Protein AF-A0A1B6JWA9-F1 (afdb_monomer_lite)

Sequence (160 aa):
FCRLWGCFFCRLWSCLVQWRFHDSRLIHVLVVEVKVVFVEISQDYIMYICALFALLAFSQINAEVYFEENFNDKSWEDNWIYSEHPGKEFGKFTWSSGKFYNDAEKDKGIQTSQDARFYALSRKFSPFSNKGKPLVVQFTVKHEQNIDCGGGYVKIFDCS

pLDDT: mean 71.64, std 19.65, range [24.44, 92.38]

Radius of gyration: 20.09 Å; chains: 1; bounding box: 49×52×44 Å

Foldseek 3Di:
DDDDDDPDDDPDQFWKKKWKKAAAWDFWKFWQKKWKKWWDFPPPPPPPCPPPCPDDPPRPTDIDTFDIDRLLDPCCVVQKDFDPDPPFDAFDWDWFLPDDHPDGRRSTGTIGDDTRGIGIIMGGTDDDDCVVIDMDIDIDIDTPDPGPTMDGDIDTDHRD

Secondary structure (DSSP, 8-state):
--------------EEEEE---BSS---EEEEEEEEEEEE---TTSSS-TTT-TT------EEEEEEEE---STTHHHHEEEP--TT-PBPPEEEE--SS-SSTTTT-EEEE-STT-B--EEEEE-----TTS-EEEEEEEEE-S--SSB---EEEPP--

Organism: NCBI:txid320908

Structure (mmCIF, N/CA/C/O backbone):
data_AF-A0A1B6JWA9-F1
#
_entry.id   AF-A0A1B6JWA9-F1
#
loop_
_atom_site.group_PDB
_atom_site.id
_atom_site.type_symbol
_atom_site.label_atom_id
_atom_site.label_alt_id
_atom_site.label_comp_id
_atom_site.label_asym_id
_atom_site.label_entity_id
_atom_site.label_seq_id
_atom_site.pdbx_PDB_ins_code
_atom_site.Cartn_x
_atom_site.Cartn_y
_atom_site.Cartn_z
_atom_site.occupancy
_atom_site.B_iso_or_equiv
_atom_site.auth_seq_id
_atom_site.auth_comp_id
_atom_site.auth_asym_id
_atom_site.auth_atom_id
_atom_site.pdbx_PDB_model_num
ATOM 1 N N . PHE A 1 1 ? -14.167 -22.419 -11.227 1.00 26.33 1 PHE A N 1
ATOM 2 C CA . PHE A 1 1 ? -12.733 -22.668 -11.480 1.00 26.33 1 PHE A CA 1
ATOM 3 C C . PHE A 1 1 ? -11.945 -21.693 -10.606 1.00 26.33 1 PHE A C 1
ATOM 5 O O . PHE A 1 1 ? -11.995 -20.515 -10.891 1.00 26.33 1 PHE A O 1
ATOM 12 N N . CYS A 1 2 ? -11.327 -22.020 -9.474 1.00 24.44 2 CYS A N 1
ATOM 13 C CA . CYS A 1 2 ? -11.004 -23.300 -8.858 1.00 24.44 2 CYS A CA 1
ATOM 14 C C . CYS A 1 2 ? -11.068 -23.127 -7.323 1.00 24.44 2 CYS A C 1
ATOM 16 O O . CYS A 1 2 ? -10.358 -22.299 -6.757 1.00 24.44 2 CYS A O 1
ATOM 18 N N . ARG A 1 3 ? -11.940 -23.908 -6.668 1.00 31.30 3 ARG A N 1
ATOM 19 C CA . ARG A 1 3 ? -11.713 -24.395 -5.297 1.00 31.30 3 ARG A CA 1
ATOM 20 C C . ARG A 1 3 ? -10.428 -25.231 -5.320 1.00 31.30 3 ARG A C 1
ATOM 22 O O . ARG A 1 3 ? -10.180 -25.843 -6.349 1.00 31.30 3 ARG A O 1
ATOM 29 N N . LEU A 1 4 ? -9.725 -25.323 -4.188 1.00 28.20 4 LEU A N 1
ATOM 30 C CA . LEU A 1 4 ? -8.409 -25.955 -3.962 1.00 28.20 4 LEU A CA 1
ATOM 31 C C . LEU A 1 4 ? -7.276 -24.936 -4.015 1.00 28.20 4 LEU A C 1
ATOM 33 O O . LEU A 1 4 ? -6.761 -24.691 -5.085 1.00 28.20 4 LEU A O 1
ATOM 37 N N . TRP A 1 5 ? -6.905 -24.363 -2.872 1.00 29.75 5 TRP A N 1
ATOM 38 C CA . TRP A 1 5 ? -5.522 -24.281 -2.378 1.00 29.75 5 TRP A CA 1
ATOM 39 C C . TRP A 1 5 ? -5.663 -24.015 -0.879 1.00 29.75 5 TRP A C 1
ATOM 41 O O . TRP A 1 5 ? -6.106 -22.946 -0.462 1.00 29.75 5 TRP A O 1
ATOM 51 N N . GLY A 1 6 ? -5.444 -25.071 -0.097 1.00 25.19 6 GLY A N 1
ATOM 52 C CA . GLY A 1 6 ? -5.655 -25.091 1.340 1.00 25.19 6 GLY A CA 1
ATOM 53 C C . GLY A 1 6 ? -4.817 -24.038 2.053 1.00 25.19 6 GLY A C 1
ATOM 54 O O . GLY A 1 6 ? -3.625 -23.888 1.791 1.00 25.19 6 GLY A O 1
ATOM 55 N N . CYS A 1 7 ? -5.469 -23.342 2.981 1.00 33.31 7 CYS A N 1
ATOM 56 C CA . CYS A 1 7 ? -4.824 -22.650 4.082 1.00 33.31 7 CYS A CA 1
ATOM 57 C C . CYS A 1 7 ? -4.011 -23.669 4.887 1.00 33.31 7 CYS A C 1
ATOM 59 O O . CYS A 1 7 ? -4.565 -24.360 5.735 1.00 33.31 7 CYS A O 1
ATOM 61 N N . PHE A 1 8 ? -2.716 -23.784 4.621 1.00 25.81 8 PHE A N 1
ATOM 62 C CA . PHE A 1 8 ? -1.789 -24.455 5.522 1.00 25.81 8 PHE A CA 1
ATOM 63 C C . PHE A 1 8 ? -0.509 -23.622 5.608 1.00 25.81 8 PHE A C 1
ATOM 65 O O . PHE A 1 8 ? 0.204 -23.460 4.624 1.00 25.81 8 PHE A O 1
ATOM 72 N N . PHE A 1 9 ? -0.267 -23.112 6.819 1.00 26.45 9 PHE A N 1
ATOM 73 C CA . PHE A 1 9 ? 0.944 -22.450 7.313 1.00 26.45 9 PHE A CA 1
ATOM 74 C C . PHE A 1 9 ? 1.255 -21.018 6.839 1.00 26.45 9 PHE A C 1
ATOM 76 O O . PHE A 1 9 ? 1.965 -20.797 5.865 1.00 26.45 9 PHE A O 1
ATOM 83 N N . CYS A 1 10 ? 0.868 -20.045 7.671 1.00 26.45 10 CYS A N 1
ATOM 84 C CA . CYS A 1 10 ? 1.869 -19.250 8.391 1.00 26.45 10 CYS A CA 1
ATOM 85 C C . CYS A 1 10 ? 1.290 -18.789 9.742 1.00 26.45 10 CYS A C 1
ATOM 87 O O . CYS A 1 10 ? 0.553 -17.815 9.822 1.00 26.45 10 CYS A O 1
ATOM 89 N N . ARG A 1 11 ? 1.588 -19.548 10.803 1.00 29.06 11 ARG A N 1
ATOM 90 C CA . ARG A 1 11 ? 1.308 -19.188 12.199 1.00 29.06 11 ARG A CA 1
ATOM 91 C C . ARG A 1 11 ? 2.335 -18.131 12.612 1.00 29.06 11 ARG A C 1
ATOM 93 O O . ARG A 1 11 ? 3.410 -18.481 13.082 1.00 29.06 11 ARG A O 1
ATOM 100 N N . LEU A 1 12 ? 2.033 -16.857 12.387 1.00 27.84 12 LEU A N 1
ATOM 101 C CA . LEU A 1 12 ? 2.777 -15.722 12.945 1.00 27.84 12 LEU A CA 1
ATOM 102 C C . LEU A 1 12 ? 1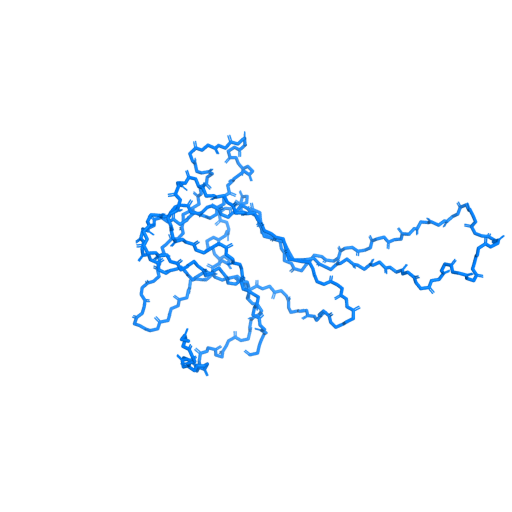.814 -14.539 13.068 1.00 27.84 12 LEU A C 1
ATOM 104 O O . LEU A 1 12 ? 1.662 -13.716 12.170 1.00 27.84 12 LEU A O 1
ATOM 108 N N . TRP A 1 13 ? 1.149 -14.514 14.220 1.00 31.56 13 TRP A N 1
ATOM 109 C CA . TRP A 1 13 ? 0.077 -13.613 14.640 1.00 31.56 13 TRP A CA 1
ATOM 110 C C . TRP A 1 13 ? 0.327 -12.155 14.267 1.00 31.56 13 TRP A C 1
ATOM 112 O O . TRP A 1 13 ? 1.066 -11.451 14.964 1.00 31.56 13 TRP A O 1
ATOM 122 N N . SER A 1 14 ? -0.254 -11.698 13.156 1.00 33.09 14 SER A N 1
ATOM 123 C CA . SER A 1 14 ? -0.063 -10.343 12.637 1.00 33.09 14 SER A CA 1
ATOM 124 C C . SER A 1 14 ? -1.206 -9.929 11.713 1.00 33.09 14 SER A C 1
ATOM 126 O O . SER A 1 14 ? -1.401 -10.557 10.682 1.00 33.09 14 SER A O 1
ATOM 128 N N . CYS A 1 15 ? -1.921 -8.850 12.038 1.00 46.97 15 CYS A N 1
ATOM 129 C CA . CYS A 1 15 ? -2.899 -8.245 11.132 1.00 46.97 15 CYS A CA 1
ATOM 130 C C . CYS A 1 15 ? -2.128 -7.589 9.992 1.00 46.97 15 CYS A C 1
ATOM 132 O O . CYS A 1 15 ? -1.323 -6.695 10.244 1.00 46.97 15 CYS A O 1
ATOM 134 N N . LEU A 1 16 ? -2.309 -8.081 8.768 1.00 57.16 16 LEU A N 1
ATOM 135 C CA . LEU A 1 16 ? -1.489 -7.722 7.612 1.00 57.16 16 LEU A CA 1
ATOM 136 C C . LEU A 1 16 ? -2.354 -7.063 6.539 1.00 57.16 16 LEU A C 1
ATOM 138 O O . LEU A 1 16 ? -3.388 -7.604 6.147 1.00 57.16 16 LEU A O 1
ATOM 142 N N . VAL A 1 17 ? -1.914 -5.920 6.016 1.00 56.00 17 VAL A N 1
ATOM 143 C CA . VAL A 1 17 ? -2.354 -5.473 4.689 1.00 56.00 17 VAL A CA 1
ATOM 144 C C . VAL A 1 17 ? -1.418 -6.136 3.701 1.00 56.00 17 VAL A C 1
ATOM 146 O O . VAL A 1 17 ? -0.229 -5.843 3.739 1.00 56.00 17 VAL A O 1
ATOM 149 N N . GLN A 1 18 ? -1.915 -7.024 2.842 1.00 63.50 18 GLN A N 1
ATOM 150 C CA . GLN A 1 18 ? -1.122 -7.593 1.753 1.00 63.50 18 GLN A CA 1
ATOM 151 C C . GLN A 1 18 ? -1.572 -7.025 0.416 1.00 63.50 18 GLN A C 1
ATOM 153 O O . GLN A 1 18 ? -2.741 -7.125 0.032 1.00 63.50 18 GLN A O 1
ATOM 158 N N . TRP A 1 19 ? -0.603 -6.551 -0.348 1.00 54.00 19 TRP A N 1
ATOM 159 C CA . TRP A 1 19 ? -0.748 -6.326 -1.771 1.00 54.00 19 TRP A CA 1
ATOM 160 C C . TRP A 1 19 ? -0.567 -7.636 -2.504 1.00 54.00 19 TRP A C 1
ATOM 162 O O . TRP A 1 19 ? 0.468 -8.298 -2.377 1.00 54.00 19 TRP A O 1
ATOM 172 N N . ARG A 1 20 ? -1.576 -8.018 -3.285 1.00 52.16 20 ARG A N 1
ATOM 173 C CA . ARG A 1 20 ? -1.432 -9.109 -4.239 1.00 52.16 20 ARG A CA 1
ATOM 174 C C . ARG A 1 20 ? -1.770 -8.607 -5.626 1.00 52.16 20 ARG A C 1
ATOM 176 O O . ARG A 1 20 ? -2.942 -8.468 -5.954 1.00 52.16 20 ARG A O 1
ATOM 183 N N . PHE A 1 21 ? -0.737 -8.441 -6.441 1.00 53.78 21 PHE A N 1
ATOM 184 C CA . PHE A 1 21 ? -0.894 -8.230 -7.873 1.00 53.78 21 PHE A CA 1
ATOM 185 C C . PHE A 1 21 ? -0.749 -9.582 -8.575 1.00 53.78 21 PHE A C 1
ATOM 187 O O . PHE A 1 21 ? 0.195 -10.339 -8.321 1.00 53.78 21 PHE A O 1
ATOM 194 N N . HIS A 1 22 ? -1.743 -9.918 -9.392 1.00 46.88 22 HIS A N 1
ATOM 195 C CA . HIS A 1 22 ? -1.730 -11.072 -10.284 1.00 46.88 22 HIS A CA 1
ATOM 196 C C . HIS A 1 22 ? -1.674 -10.513 -11.694 1.00 46.88 22 HIS A C 1
ATOM 198 O O . HIS A 1 22 ? -2.588 -9.775 -12.061 1.00 46.88 22 HIS A O 1
ATOM 204 N N . ASP A 1 23 ? -0.620 -10.819 -12.442 1.00 46.50 23 ASP A N 1
ATOM 205 C CA . ASP A 1 23 ? -0.450 -10.227 -13.760 1.00 46.50 23 ASP A CA 1
ATOM 206 C C . ASP A 1 23 ? 0.308 -11.124 -14.723 1.00 46.50 23 ASP A C 1
ATOM 208 O O . ASP A 1 23 ? 1.206 -11.868 -14.324 1.00 46.50 23 ASP A O 1
ATOM 212 N N . SER A 1 24 ? -0.116 -11.061 -15.985 1.00 44.56 24 SER A N 1
ATOM 213 C CA . SER A 1 24 ? 0.376 -11.895 -17.076 1.00 44.56 24 SER A CA 1
ATOM 214 C C . SER A 1 24 ? 1.062 -11.126 -18.215 1.00 44.56 24 SER A C 1
ATOM 216 O O . SER A 1 24 ? 1.440 -11.797 -19.170 1.00 44.56 24 SER A O 1
ATOM 218 N N . ARG A 1 25 ? 1.231 -9.789 -18.163 1.00 47.16 25 ARG A N 1
ATOM 219 C CA . ARG A 1 25 ? 2.063 -8.953 -19.062 1.00 47.16 25 ARG A CA 1
ATOM 220 C C . ARG A 1 25 ? 2.028 -7.451 -18.678 1.00 47.16 25 ARG A C 1
ATOM 222 O O . ARG A 1 25 ? 0.953 -6.865 -18.651 1.00 47.16 25 ARG A O 1
ATOM 229 N N . LEU A 1 26 ? 3.226 -6.853 -18.549 1.00 47.22 26 LEU A N 1
ATOM 230 C CA . LEU A 1 26 ? 3.542 -5.415 -18.409 1.00 47.22 26 LEU A CA 1
ATOM 231 C C . LEU A 1 26 ? 2.851 -4.685 -17.247 1.00 47.22 26 LEU A C 1
ATOM 233 O O . LEU A 1 26 ? 1.735 -4.192 -17.403 1.00 47.22 26 LEU A O 1
ATOM 237 N N . ILE A 1 27 ? 3.544 -4.523 -16.108 1.00 55.97 27 ILE A N 1
ATOM 238 C CA . ILE A 1 27 ? 3.035 -3.642 -15.046 1.00 55.97 27 ILE A CA 1
ATOM 239 C C . ILE A 1 27 ? 4.080 -2.766 -14.388 1.00 55.97 27 ILE A C 1
ATOM 241 O O . ILE A 1 27 ? 4.984 -3.224 -13.689 1.00 55.97 27 ILE A O 1
ATOM 245 N N . HIS A 1 28 ? 3.759 -1.481 -14.403 1.00 58.78 28 HIS A N 1
ATOM 246 C CA . HIS A 1 28 ? 4.133 -0.562 -13.348 1.00 58.78 28 HIS A CA 1
ATOM 247 C C . HIS A 1 28 ? 2.868 -0.012 -12.678 1.00 58.78 28 HIS A C 1
ATOM 249 O O . HIS A 1 28 ? 2.336 1.023 -13.087 1.00 58.78 28 HIS A O 1
ATOM 255 N N . VAL A 1 29 ? 2.362 -0.728 -11.671 1.00 62.03 29 VAL A N 1
ATOM 256 C CA . VAL A 1 29 ? 1.341 -0.201 -10.765 1.00 62.03 29 VAL A CA 1
ATOM 257 C C . VAL A 1 29 ? 2.066 0.522 -9.655 1.00 62.03 29 VAL A C 1
ATOM 259 O O . VAL A 1 29 ? 2.869 -0.090 -8.954 1.00 62.03 29 VAL A O 1
ATOM 262 N N . LEU A 1 30 ? 1.753 1.803 -9.502 1.00 70.75 30 LEU A N 1
ATOM 263 C CA . LEU A 1 30 ? 2.207 2.620 -8.396 1.00 70.75 30 LEU A CA 1
ATOM 264 C C . LEU A 1 30 ? 1.095 2.726 -7.345 1.00 70.75 30 LEU A C 1
ATOM 266 O O . LEU A 1 30 ? -0.014 3.166 -7.657 1.00 70.75 30 LEU A O 1
ATOM 270 N N . VAL A 1 31 ? 1.398 2.324 -6.112 1.00 72.62 31 VAL A N 1
ATOM 271 C CA . VAL A 1 31 ? 0.542 2.555 -4.942 1.00 72.62 31 VAL A CA 1
ATOM 272 C C . VAL A 1 31 ? 1.144 3.682 -4.122 1.00 72.62 31 VAL A C 1
ATOM 274 O O . VAL A 1 31 ? 2.254 3.537 -3.619 1.00 72.62 31 VAL A O 1
ATOM 277 N N . VAL A 1 32 ? 0.401 4.779 -4.003 1.00 61.19 32 VAL A N 1
ATOM 278 C CA . VAL A 1 32 ? 0.878 6.041 -3.406 1.00 61.19 32 VAL A CA 1
ATOM 279 C C . VAL A 1 32 ? 0.421 6.202 -1.958 1.00 61.19 32 VAL A C 1
ATOM 281 O O . VAL A 1 32 ? 1.120 6.785 -1.146 1.00 61.19 32 VAL A O 1
ATOM 284 N N . GLU A 1 33 ? -0.741 5.658 -1.608 1.00 68.75 33 GLU A N 1
ATOM 285 C CA . GLU A 1 33 ? -1.302 5.810 -0.265 1.00 68.75 33 GLU A CA 1
ATOM 286 C C . GLU A 1 33 ? -2.163 4.605 0.094 1.00 68.75 33 GLU A C 1
ATOM 288 O O . GLU A 1 33 ? -2.835 4.028 -0.771 1.00 68.75 33 GLU A O 1
ATOM 293 N N . VAL A 1 34 ? -2.161 4.253 1.380 1.00 73.94 34 VAL A N 1
ATOM 294 C CA . VAL A 1 34 ? -3.030 3.240 1.979 1.00 73.94 34 VAL A CA 1
ATOM 295 C C . VAL A 1 34 ? -3.520 3.738 3.328 1.00 73.94 34 VAL A C 1
ATOM 297 O O . VAL A 1 34 ? -2.719 4.017 4.216 1.00 73.94 34 VAL A O 1
ATOM 300 N N . LYS A 1 35 ? -4.836 3.780 3.517 1.00 77.62 35 LYS A N 1
ATOM 301 C CA . LYS A 1 35 ? -5.460 4.247 4.749 1.00 77.62 35 LYS A CA 1
ATOM 302 C C . LYS A 1 35 ? -6.610 3.343 5.174 1.00 77.62 35 LYS A C 1
ATOM 304 O O . LYS A 1 35 ? -7.496 3.025 4.382 1.00 77.62 35 LYS A O 1
ATOM 309 N N . VAL A 1 36 ? -6.613 2.937 6.440 1.00 75.88 36 VAL A N 1
ATOM 310 C CA . VAL A 1 36 ? -7.695 2.165 7.066 1.00 75.88 36 VAL A CA 1
ATOM 311 C C . VAL A 1 36 ? -8.247 2.970 8.238 1.00 75.88 36 VAL A C 1
ATOM 313 O O . VAL A 1 36 ? -7.516 3.267 9.184 1.00 75.88 36 VAL A O 1
ATOM 316 N N . VAL A 1 37 ? -9.526 3.340 8.162 1.00 73.31 37 VAL A N 1
ATOM 317 C CA . VAL A 1 37 ? -10.175 4.291 9.082 1.00 73.31 37 VAL A CA 1
ATOM 318 C C . VAL A 1 37 ? -11.526 3.744 9.546 1.00 73.31 37 VAL A C 1
ATOM 320 O O . VAL A 1 37 ? -12.275 3.186 8.743 1.00 73.31 37 VAL A O 1
ATOM 323 N N . PHE A 1 38 ? -11.871 3.944 10.820 1.00 64.31 38 PHE A N 1
ATOM 324 C CA . PHE A 1 38 ? -13.265 3.906 11.271 1.00 64.31 38 PHE A CA 1
ATOM 325 C C . PHE A 1 38 ? -13.817 5.315 11.376 1.00 64.31 38 PHE A C 1
ATOM 327 O O . PHE A 1 38 ? -13.177 6.193 11.947 1.00 64.31 38 PHE A O 1
ATOM 334 N N . VAL A 1 39 ? -15.031 5.506 10.872 1.00 58.88 39 VAL A N 1
ATOM 335 C CA . VAL A 1 39 ? -15.777 6.751 11.059 1.00 58.88 39 VAL A CA 1
ATOM 336 C C . VAL A 1 39 ? -16.889 6.477 12.060 1.00 58.88 39 VAL A C 1
ATOM 338 O O . VAL A 1 39 ? -17.882 5.836 11.725 1.00 58.88 39 VAL A O 1
ATOM 341 N N . GLU A 1 40 ? -16.741 6.933 13.299 1.00 54.53 40 GLU A N 1
ATOM 342 C CA . GLU A 1 40 ? -17.839 6.869 14.261 1.00 54.53 40 GLU A CA 1
ATOM 343 C C . GLU A 1 40 ? -18.720 8.109 14.106 1.00 54.53 40 GLU A C 1
ATOM 345 O O . GLU A 1 40 ? -18.347 9.222 14.478 1.00 54.53 40 GLU A O 1
ATOM 350 N N . ILE A 1 41 ? -19.910 7.908 13.537 1.00 52.94 41 ILE A N 1
ATOM 351 C CA . ILE A 1 41 ? -20.988 8.897 13.547 1.00 52.94 41 ILE A CA 1
ATOM 352 C C . ILE A 1 41 ? -21.889 8.536 14.729 1.00 52.94 41 ILE A C 1
ATOM 354 O O . ILE A 1 41 ? -22.683 7.60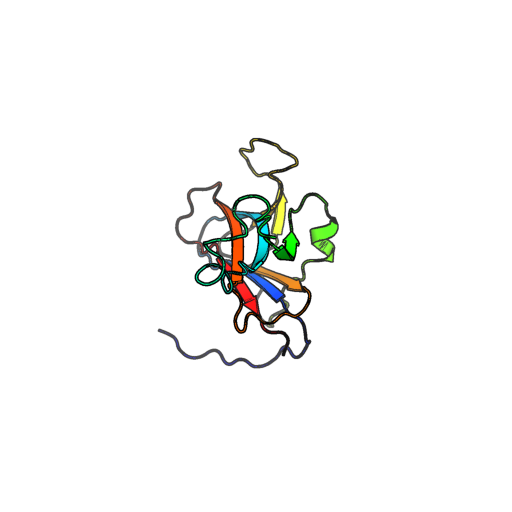2 14.645 1.00 52.94 41 ILE A O 1
ATOM 358 N N . SER A 1 42 ? -21.759 9.246 15.849 1.00 54.12 42 SER A N 1
ATOM 359 C CA . SER A 1 42 ? -22.674 9.095 16.983 1.00 54.12 42 SER A CA 1
ATOM 360 C C . SER A 1 42 ? -24.030 9.723 16.632 1.00 54.12 42 SER A C 1
ATOM 362 O O . SER A 1 42 ? -24.221 10.933 16.725 1.00 54.12 42 SER A O 1
ATOM 364 N N . GLN A 1 43 ? -24.983 8.908 16.166 1.00 51.00 43 GLN A N 1
ATOM 365 C CA . GLN A 1 43 ? -26.289 9.381 15.677 1.00 51.00 43 GLN A CA 1
ATOM 366 C C . GLN A 1 43 ? -27.478 9.101 16.614 1.00 51.00 43 GLN A C 1
ATOM 368 O O . GLN A 1 43 ? -28.621 9.368 16.248 1.00 51.00 43 GLN A O 1
ATOM 373 N N . ASP A 1 44 ? -27.243 8.664 17.853 1.00 51.84 44 ASP A N 1
ATOM 374 C CA . ASP A 1 44 ? -28.314 8.074 18.676 1.00 51.84 44 ASP A CA 1
ATOM 375 C C . ASP A 1 44 ? -29.084 9.040 19.603 1.00 51.84 44 ASP A C 1
ATOM 377 O O . ASP A 1 44 ? -29.867 8.592 20.436 1.00 51.84 44 ASP A O 1
ATOM 381 N N . TYR A 1 45 ? -28.945 10.366 19.466 1.00 52.62 45 TYR A N 1
ATOM 382 C CA . TYR A 1 45 ? -29.574 11.323 20.405 1.00 52.62 45 TYR A CA 1
ATOM 383 C C . TYR A 1 45 ? -30.347 12.503 19.781 1.00 52.62 45 TYR A C 1
ATOM 385 O O . TYR A 1 45 ? -30.643 13.475 20.474 1.00 52.62 45 TYR A O 1
ATOM 393 N N . ILE A 1 46 ? -30.729 12.452 18.497 1.00 51.53 46 ILE A N 1
ATOM 394 C CA . ILE A 1 46 ? -31.253 13.649 17.796 1.00 51.53 46 ILE A CA 1
ATOM 395 C C . ILE A 1 46 ? -32.787 13.747 17.697 1.00 51.53 46 ILE A C 1
ATOM 397 O O . ILE A 1 46 ? -33.275 14.834 17.415 1.00 51.53 46 ILE A O 1
ATOM 401 N N . MET A 1 47 ? -33.585 12.715 18.003 1.00 50.78 47 MET A N 1
ATOM 402 C CA . MET A 1 47 ? -35.056 12.853 17.889 1.00 50.78 47 MET A CA 1
ATOM 403 C C . MET A 1 47 ? -35.766 13.311 19.178 1.00 50.78 47 MET A C 1
ATOM 405 O O . MET A 1 47 ? -36.844 13.892 19.107 1.00 50.78 47 MET A O 1
ATOM 409 N N . TYR A 1 48 ? -35.162 13.123 20.358 1.00 50.47 48 TYR A N 1
ATOM 410 C CA . TYR A 1 48 ? -35.778 13.500 21.646 1.00 50.47 48 TYR A CA 1
ATOM 411 C C . TYR A 1 48 ? -35.281 14.842 22.223 1.00 50.47 48 TYR A C 1
ATOM 413 O O . TYR A 1 48 ? -35.792 15.297 23.242 1.00 50.47 48 TYR A O 1
ATOM 421 N N . ILE A 1 49 ? -34.323 15.506 21.562 1.00 50.38 49 ILE A N 1
ATOM 422 C CA . ILE A 1 49 ? -33.662 16.749 22.023 1.00 50.38 49 ILE A CA 1
ATOM 423 C C . ILE A 1 49 ? -33.976 17.949 21.091 1.00 50.38 49 ILE A C 1
ATOM 425 O O . ILE A 1 49 ? -33.439 19.046 21.247 1.00 50.38 49 ILE A O 1
ATOM 429 N N . CYS A 1 50 ? -34.912 17.793 20.144 1.00 51.75 50 CYS A N 1
ATOM 430 C CA . CYS A 1 50 ? -35.227 18.795 19.113 1.00 51.75 50 CYS A CA 1
ATOM 431 C C . CYS A 1 50 ? -35.712 20.166 19.631 1.00 51.75 50 CYS A C 1
ATOM 433 O O . CYS A 1 50 ? -35.756 21.110 18.850 1.00 51.75 50 CYS A O 1
ATOM 435 N N . ALA A 1 51 ? -36.068 20.312 20.911 1.00 54.62 51 ALA A N 1
ATOM 436 C CA . ALA A 1 51 ? -36.677 21.541 21.428 1.00 54.62 51 ALA A CA 1
ATOM 437 C C . ALA A 1 51 ? -35.756 22.438 22.284 1.00 54.62 51 ALA A C 1
ATOM 439 O O . ALA A 1 51 ? -36.132 23.577 22.542 1.00 54.62 51 ALA A O 1
ATOM 440 N N . LEU A 1 52 ? -34.574 21.981 22.733 1.00 53.78 52 LEU A N 1
ATOM 441 C CA . LEU A 1 52 ? -33.796 22.718 23.756 1.00 53.78 52 LEU A CA 1
ATOM 442 C C . LEU A 1 52 ? -32.301 22.953 23.455 1.00 53.78 52 LEU A C 1
ATOM 444 O O . LEU A 1 52 ? -31.680 23.748 24.151 1.00 53.78 52 LEU A O 1
ATOM 448 N N . PHE A 1 53 ? -31.714 22.348 22.415 1.00 53.69 53 PHE A N 1
ATOM 449 C CA . PHE A 1 53 ? -30.254 22.383 22.170 1.00 53.69 53 PHE A CA 1
ATOM 450 C C . PHE A 1 53 ? -29.833 23.010 20.827 1.00 53.69 53 PHE A C 1
ATOM 452 O O . PHE A 1 53 ? -28.758 22.725 20.303 1.00 53.69 53 PHE A O 1
ATOM 459 N N . ALA A 1 54 ? -30.656 23.900 20.269 1.00 53.38 54 ALA A N 1
ATOM 460 C CA . ALA A 1 54 ? -30.458 24.502 18.945 1.00 53.38 54 ALA A CA 1
ATOM 461 C C . ALA A 1 54 ? -29.217 25.422 18.791 1.00 53.38 54 ALA A C 1
ATOM 463 O O . ALA A 1 54 ? -29.048 26.021 17.735 1.00 53.38 54 ALA A O 1
ATOM 464 N N . LEU A 1 55 ? -28.335 25.546 19.795 1.00 51.66 55 LEU A N 1
ATOM 465 C CA . LEU A 1 55 ? -27.156 26.429 19.737 1.00 51.66 55 LEU A CA 1
ATOM 466 C C . LEU A 1 55 ? -25.811 25.796 20.144 1.00 51.66 55 LEU A C 1
ATOM 468 O O . LEU A 1 55 ? -24.800 26.486 20.076 1.00 51.66 55 LEU A O 1
ATOM 472 N N . LEU A 1 56 ? -25.741 24.513 20.528 1.00 53.19 56 LEU A N 1
ATOM 473 C CA . LEU A 1 56 ? -24.478 23.895 20.992 1.00 53.19 56 LEU A CA 1
ATOM 474 C C . LEU A 1 56 ? -24.270 22.442 20.522 1.00 53.19 56 LEU A C 1
ATOM 476 O O . LEU A 1 56 ? -23.660 21.637 21.222 1.00 53.19 56 LEU A O 1
ATOM 480 N N . ALA A 1 57 ? -24.754 22.077 19.335 1.00 52.56 57 ALA A N 1
ATOM 481 C CA . ALA A 1 57 ? -24.505 20.752 18.767 1.00 52.56 57 ALA A CA 1
ATOM 482 C C . ALA A 1 57 ? -23.168 20.717 18.003 1.00 52.56 57 ALA A C 1
ATO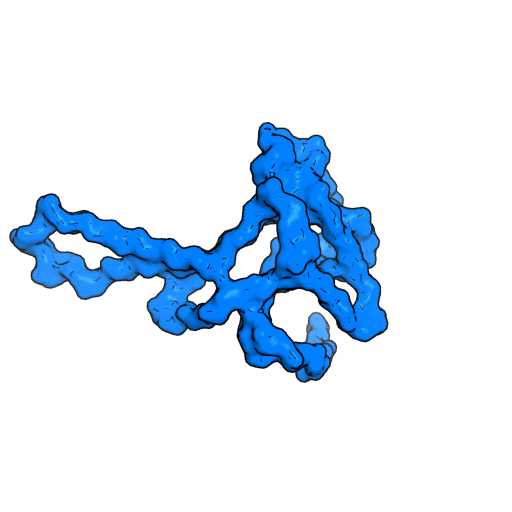M 484 O O . ALA A 1 57 ? -23.137 20.722 16.775 1.00 52.56 57 ALA A O 1
ATOM 485 N N . PHE A 1 58 ? -22.045 20.666 18.726 1.00 56.75 58 PHE A N 1
ATOM 486 C CA . PHE A 1 58 ? -20.804 20.154 18.142 1.00 56.75 58 PHE A CA 1
ATOM 487 C C . PHE A 1 58 ? -20.923 18.631 18.064 1.00 56.75 58 PHE A C 1
ATOM 489 O O . PHE A 1 58 ? -20.704 17.932 19.050 1.00 56.75 58 PHE A O 1
ATOM 496 N N . SER A 1 59 ? -21.292 18.096 16.900 1.00 57.62 59 SER A N 1
ATOM 497 C CA . SER A 1 59 ? -21.106 16.671 16.632 1.00 57.62 59 SER A CA 1
ATOM 498 C C . SER A 1 59 ? -19.604 16.382 16.614 1.00 57.62 59 SER A C 1
ATOM 500 O O . SER A 1 59 ? -18.894 16.865 15.729 1.00 57.62 59 SER A O 1
ATOM 502 N N . GLN A 1 60 ? -19.101 15.622 17.586 1.00 56.06 60 GLN A N 1
ATOM 503 C CA . GLN A 1 60 ? -17.733 15.116 17.534 1.00 56.06 60 GLN A CA 1
ATOM 504 C C . GLN A 1 60 ? -17.682 13.978 16.515 1.00 56.06 60 GLN A C 1
ATOM 506 O O . GLN A 1 60 ? -18.111 12.864 16.796 1.00 56.06 60 GLN A O 1
ATOM 511 N N . ILE A 1 61 ? -17.185 14.275 15.315 1.00 59.75 61 ILE A N 1
ATOM 512 C CA . ILE A 1 61 ? -16.815 13.249 14.341 1.00 59.75 61 ILE A CA 1
ATOM 513 C C . ILE A 1 61 ? -15.462 12.707 14.801 1.00 59.75 61 ILE A C 1
ATOM 515 O O . ILE A 1 61 ? -14.455 13.408 14.703 1.00 59.75 61 ILE A O 1
ATOM 519 N N . ASN A 1 62 ? -15.441 11.492 15.352 1.00 66.44 62 ASN A N 1
ATOM 520 C CA . ASN A 1 62 ? -14.193 10.810 15.679 1.00 66.44 62 ASN A CA 1
ATOM 521 C C . ASN A 1 62 ? -13.848 9.844 14.540 1.00 66.44 62 ASN A C 1
ATOM 523 O O . ASN A 1 62 ? -14.645 8.972 14.184 1.00 66.44 62 ASN A O 1
ATOM 527 N N . ALA A 1 63 ? -12.678 10.047 13.937 1.00 73.38 63 ALA A N 1
ATOM 528 C CA . ALA A 1 63 ? -12.129 9.160 12.927 1.00 73.38 63 ALA A CA 1
ATOM 529 C C . ALA A 1 63 ? -10.867 8.510 13.492 1.00 73.38 63 ALA A C 1
ATOM 531 O O . ALA A 1 63 ? -9.828 9.160 13.615 1.00 73.38 63 ALA A O 1
ATOM 532 N N . GLU A 1 64 ? -10.965 7.234 13.848 1.00 82.69 64 GLU A N 1
ATOM 533 C CA . GLU A 1 64 ? -9.823 6.473 14.339 1.00 82.69 64 GLU A CA 1
ATOM 534 C C . GLU A 1 64 ? -9.092 5.839 13.151 1.00 82.69 64 GLU A C 1
ATOM 536 O O . GLU A 1 64 ? -9.678 5.089 12.364 1.00 82.69 64 GLU A O 1
ATOM 541 N N . VAL A 1 65 ? -7.809 6.172 13.002 1.00 87.38 65 VAL A N 1
ATOM 542 C CA . VAL A 1 65 ? -6.946 5.662 11.931 1.00 87.38 65 VAL A CA 1
ATOM 543 C C . VAL A 1 65 ? -6.154 4.471 12.461 1.00 87.38 65 VAL A C 1
ATOM 545 O O . VAL A 1 65 ? -5.360 4.606 13.387 1.00 87.38 65 VAL A O 1
ATOM 548 N N . TYR A 1 66 ? -6.358 3.304 11.853 1.00 87.44 66 TYR A N 1
ATOM 549 C CA . TYR A 1 66 ? -5.718 2.047 12.264 1.00 87.44 66 TYR A CA 1
ATOM 550 C C . TYR A 1 66 ? -4.437 1.762 11.501 1.00 87.44 66 TYR A C 1
ATOM 552 O O . TYR A 1 66 ? -3.521 1.114 12.009 1.00 87.44 66 TYR A O 1
ATOM 560 N N . PHE A 1 67 ? -4.394 2.218 10.255 1.00 90.81 67 PHE A N 1
ATOM 561 C CA . PHE A 1 67 ? -3.253 2.051 9.384 1.00 90.81 67 PHE A CA 1
ATOM 562 C C . PHE A 1 67 ? -3.190 3.221 8.415 1.00 90.81 67 PHE A C 1
ATOM 564 O O . PHE A 1 67 ? -4.197 3.568 7.797 1.00 90.81 67 PHE A O 1
ATOM 571 N N . GLU A 1 68 ? -2.007 3.806 8.287 1.00 91.12 68 GLU A N 1
ATOM 572 C CA . GLU A 1 68 ? -1.711 4.844 7.313 1.00 91.12 68 GLU A CA 1
ATOM 573 C C . GLU A 1 68 ? -0.297 4.617 6.778 1.00 91.12 68 GLU A C 1
ATOM 575 O O . GLU A 1 68 ? 0.656 4.445 7.543 1.00 91.12 68 GLU A O 1
ATOM 580 N N . GLU A 1 69 ? -0.179 4.580 5.458 1.00 91.25 69 GLU A N 1
ATOM 581 C CA . GLU A 1 69 ? 1.081 4.535 4.735 1.00 91.25 69 GLU A CA 1
ATOM 582 C C . GLU A 1 69 ? 1.007 5.518 3.572 1.00 91.25 69 GLU A C 1
ATOM 584 O O . GLU A 1 69 ? 0.162 5.364 2.691 1.00 91.25 69 GLU A O 1
ATOM 589 N N . ASN A 1 70 ? 1.929 6.479 3.571 1.00 89.75 70 ASN A N 1
ATOM 590 C CA . ASN A 1 70 ? 2.032 7.535 2.563 1.00 89.75 70 ASN A CA 1
ATOM 591 C C . ASN A 1 70 ? 3.345 7.444 1.765 1.00 89.75 70 ASN A C 1
ATOM 593 O O . ASN A 1 70 ? 3.586 8.279 0.909 1.00 89.75 70 ASN A O 1
ATOM 597 N N . PHE A 1 71 ? 4.233 6.487 2.078 1.00 90.25 71 PHE A N 1
ATOM 598 C CA . PHE A 1 71 ? 5.510 6.268 1.382 1.00 90.25 71 PHE A CA 1
ATOM 599 C C . PHE A 1 71 ? 6.402 7.519 1.234 1.00 90.25 71 PHE A C 1
ATOM 601 O O . PHE A 1 71 ? 7.234 7.579 0.328 1.00 90.25 71 PHE A O 1
ATOM 608 N N . ASN A 1 72 ? 6.272 8.493 2.144 1.00 86.56 72 ASN A N 1
ATOM 609 C CA . ASN A 1 72 ? 7.071 9.725 2.145 1.00 86.56 72 ASN A CA 1
ATOM 610 C C . ASN A 1 72 ? 8.562 9.456 2.419 1.00 86.56 72 ASN A C 1
ATOM 612 O O . ASN A 1 72 ? 9.426 10.186 1.941 1.00 86.56 72 ASN A O 1
ATOM 616 N N . ASP A 1 73 ? 8.860 8.386 3.160 1.00 87.62 73 ASP A N 1
ATOM 617 C CA . ASP A 1 73 ? 10.210 8.002 3.564 1.00 87.62 73 ASP A CA 1
ATOM 618 C C . ASP A 1 73 ? 10.562 6.591 3.077 1.00 87.62 73 ASP A C 1
ATOM 620 O O . ASP A 1 73 ? 9.700 5.730 2.895 1.00 87.62 73 ASP A O 1
ATOM 624 N N . LYS A 1 74 ? 11.866 6.300 2.976 1.00 87.75 74 LYS A N 1
ATOM 625 C CA . LYS A 1 74 ? 12.386 4.953 2.657 1.00 87.75 74 LYS A CA 1
ATOM 626 C C . LYS A 1 74 ? 12.108 3.892 3.725 1.00 87.75 74 LYS A C 1
ATOM 628 O O . LYS A 1 74 ? 12.387 2.720 3.498 1.00 87.75 74 LYS A O 1
ATOM 633 N N . SER A 1 75 ? 11.539 4.275 4.867 1.00 88.19 75 SER A N 1
ATOM 634 C CA . SER A 1 75 ? 11.187 3.359 5.958 1.00 88.19 75 SER A CA 1
ATOM 635 C C . SER A 1 75 ? 10.201 2.266 5.532 1.00 88.19 75 SER A C 1
ATOM 637 O O . SER A 1 75 ? 10.042 1.270 6.238 1.00 88.19 75 SER A O 1
ATOM 639 N N . TRP A 1 76 ? 9.538 2.411 4.382 1.00 89.50 76 TRP A N 1
ATOM 640 C CA . TRP A 1 76 ? 8.690 1.363 3.828 1.00 89.50 76 TRP A CA 1
ATOM 641 C C . TRP A 1 76 ? 9.462 0.051 3.579 1.00 89.50 76 TRP A C 1
AT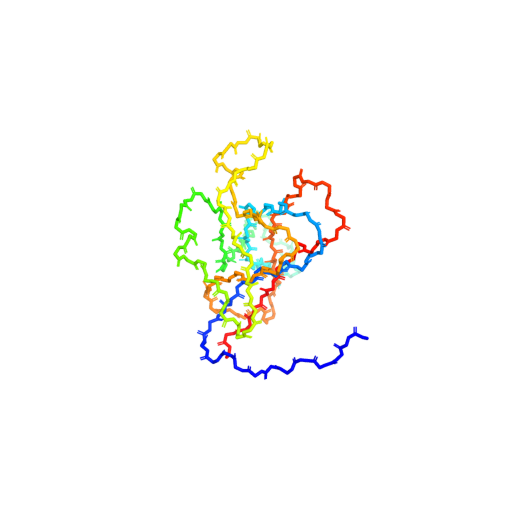OM 643 O O . TRP A 1 76 ? 8.882 -1.014 3.763 1.00 89.50 76 TRP A O 1
ATOM 653 N N . GLU A 1 77 ? 10.753 0.099 3.228 1.00 89.31 77 GLU A N 1
ATOM 654 C CA . GLU A 1 77 ? 11.551 -1.109 2.949 1.00 89.31 77 GLU A CA 1
ATOM 655 C C . GLU A 1 77 ? 11.675 -2.019 4.181 1.00 89.31 77 GLU A C 1
ATOM 657 O O . GLU A 1 77 ? 11.620 -3.240 4.049 1.00 89.31 77 GLU A O 1
ATOM 662 N N . ASP A 1 78 ? 11.764 -1.429 5.376 1.00 89.56 78 ASP A N 1
ATOM 663 C CA . ASP A 1 78 ? 11.876 -2.167 6.640 1.00 89.56 78 ASP A CA 1
ATOM 664 C C . ASP A 1 78 ? 10.506 -2.589 7.195 1.00 89.56 78 ASP A C 1
ATOM 666 O O . ASP A 1 78 ? 10.368 -3.615 7.862 1.00 89.56 78 ASP A O 1
ATOM 670 N N . ASN A 1 79 ? 9.47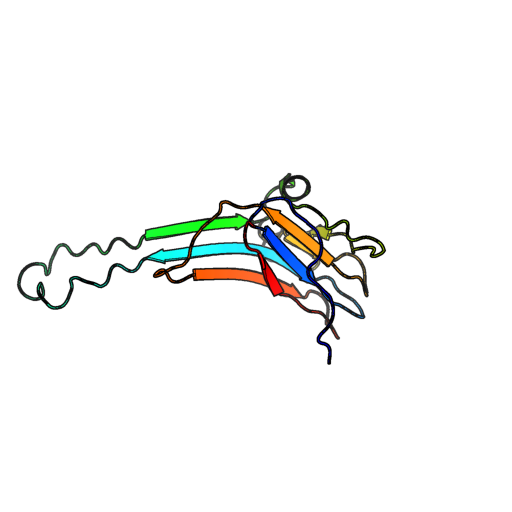2 -1.782 6.943 1.00 89.81 79 ASN A N 1
ATOM 671 C CA . ASN A 1 79 ? 8.133 -1.996 7.495 1.00 89.81 79 ASN A CA 1
ATOM 672 C C . ASN A 1 79 ? 7.284 -2.982 6.678 1.00 89.81 79 ASN A C 1
ATOM 674 O O . ASN A 1 79 ? 6.332 -3.569 7.207 1.00 89.81 79 ASN A O 1
ATOM 678 N N . TRP A 1 80 ? 7.584 -3.137 5.389 1.00 92.38 80 TRP A N 1
ATOM 679 C CA . TRP A 1 80 ? 6.861 -4.019 4.483 1.00 92.38 80 TRP A CA 1
ATOM 680 C C . TRP A 1 80 ? 7.642 -5.311 4.237 1.00 92.38 80 TRP A C 1
ATOM 682 O O . TRP A 1 80 ? 8.765 -5.314 3.751 1.00 92.38 80 TRP A O 1
ATOM 692 N N . ILE A 1 81 ? 7.006 -6.440 4.530 1.00 91.69 81 ILE A N 1
ATOM 693 C CA . ILE A 1 81 ? 7.612 -7.769 4.494 1.00 91.69 81 ILE A CA 1
ATOM 694 C C . ILE A 1 81 ? 7.191 -8.486 3.210 1.00 91.69 81 ILE A C 1
ATOM 696 O O . ILE A 1 81 ? 5.998 -8.585 2.897 1.00 91.69 81 ILE A O 1
ATOM 700 N N . TYR A 1 82 ? 8.170 -9.010 2.473 1.00 89.88 82 TYR A N 1
ATOM 701 C CA . TYR A 1 82 ? 7.935 -9.859 1.306 1.00 89.88 82 TYR A CA 1
ATOM 702 C C . TYR A 1 82 ? 7.503 -11.266 1.725 1.00 89.88 82 TYR A C 1
ATOM 704 O O . TYR A 1 82 ? 7.982 -11.821 2.710 1.00 89.88 82 TYR A O 1
ATOM 712 N N . SER A 1 83 ? 6.594 -11.871 0.961 1.00 87.06 83 SER A N 1
ATOM 713 C CA . SER A 1 83 ? 6.184 -13.255 1.206 1.00 87.06 83 SER A CA 1
ATOM 714 C C . SER A 1 83 ? 7.250 -14.247 0.732 1.00 87.06 83 SER A C 1
ATOM 716 O O . SER A 1 83 ? 7.698 -14.174 -0.407 1.00 87.06 83 SER A O 1
ATOM 718 N N . GLU A 1 84 ? 7.582 -15.233 1.566 1.00 86.31 84 GLU A N 1
ATOM 719 C CA . GLU A 1 84 ? 8.516 -16.325 1.243 1.00 86.31 84 GLU A CA 1
ATOM 720 C C . GLU A 1 84 ? 7.776 -17.650 1.014 1.00 86.31 84 GLU A C 1
ATOM 722 O O . GLU A 1 84 ? 8.049 -18.678 1.634 1.00 86.31 84 GLU A O 1
ATOM 727 N N . HIS A 1 85 ? 6.758 -17.638 0.154 1.00 81.19 85 HIS A N 1
ATOM 728 C CA . HIS A 1 85 ? 6.014 -18.863 -0.125 1.00 81.19 85 HIS A CA 1
ATOM 729 C C . HIS A 1 85 ? 6.892 -19.878 -0.886 1.00 81.19 85 HIS A C 1
ATOM 731 O O . HIS A 1 85 ? 7.422 -19.541 -1.950 1.00 81.19 85 HIS A O 1
ATOM 737 N N . PRO A 1 86 ? 7.023 -21.129 -0.400 1.00 79.50 86 PRO A N 1
ATOM 738 C CA . PRO A 1 86 ? 7.924 -22.107 -0.995 1.00 79.50 86 PRO A CA 1
ATOM 739 C C . PRO A 1 86 ? 7.554 -22.391 -2.455 1.00 79.50 86 PRO A C 1
ATOM 741 O O . PRO A 1 86 ? 6.389 -22.606 -2.796 1.00 79.50 86 PRO A O 1
ATOM 744 N N . GLY A 1 87 ? 8.562 -22.383 -3.328 1.00 76.25 87 GLY A N 1
ATOM 745 C CA . GLY A 1 87 ? 8.400 -22.678 -4.754 1.00 76.25 87 GLY A CA 1
ATOM 746 C C . GLY A 1 87 ? 7.779 -21.553 -5.589 1.00 76.25 87 GLY A C 1
ATOM 747 O O . GLY A 1 87 ? 7.412 -21.799 -6.738 1.00 76.25 87 GLY A O 1
ATOM 748 N N . LYS A 1 88 ? 7.646 -20.331 -5.051 1.00 80.94 88 LYS A N 1
ATOM 749 C CA . LYS A 1 88 ? 7.216 -19.153 -5.818 1.00 80.94 88 LYS A CA 1
ATOM 750 C C . LYS A 1 88 ? 8.176 -17.988 -5.626 1.00 80.94 88 LYS A C 1
ATOM 752 O O . LYS A 1 88 ? 8.421 -17.553 -4.509 1.00 80.94 88 LYS A O 1
ATOM 757 N N . GLU A 1 89 ? 8.658 -17.446 -6.737 1.00 83.31 89 GLU A N 1
ATOM 758 C CA . GLU A 1 89 ? 9.412 -16.195 -6.751 1.00 83.31 89 GLU A CA 1
ATOM 759 C C . GLU A 1 89 ? 8.465 -15.015 -6.962 1.00 83.31 89 GLU A C 1
ATOM 761 O O . GLU A 1 89 ? 7.792 -14.925 -7.996 1.00 83.31 89 GLU A O 1
ATOM 766 N N . PHE A 1 90 ? 8.434 -14.104 -5.993 1.00 86.94 90 PHE A N 1
ATOM 767 C CA . PHE A 1 90 ? 7.658 -12.874 -6.094 1.00 86.94 90 PHE A CA 1
ATOM 768 C C . PHE A 1 90 ? 8.465 -11.751 -6.747 1.00 86.94 90 PHE A C 1
ATOM 770 O O . PHE A 1 90 ? 9.689 -11.685 -6.626 1.00 86.94 90 PHE A O 1
ATOM 777 N N . GLY A 1 91 ? 7.760 -10.867 -7.448 1.00 86.81 91 GLY A N 1
ATOM 778 C CA . GLY A 1 91 ? 8.340 -9.670 -8.034 1.00 86.81 91 GLY A CA 1
ATOM 779 C C . GLY A 1 91 ? 8.754 -8.649 -6.971 1.00 86.81 91 GLY A C 1
ATOM 780 O O . GLY A 1 91 ? 8.194 -8.608 -5.872 1.00 86.81 91 GLY A O 1
ATOM 781 N N . LYS A 1 92 ? 9.725 -7.799 -7.312 1.00 89.75 92 LYS A N 1
ATOM 782 C CA . LYS A 1 92 ? 10.237 -6.742 -6.424 1.00 89.75 92 LYS A CA 1
ATOM 783 C C . LYS A 1 92 ? 9.506 -5.415 -6.613 1.00 89.75 92 LYS A C 1
ATOM 785 O O . LYS A 1 92 ? 9.245 -5.005 -7.749 1.00 89.75 92 LYS A O 1
ATOM 790 N N . PHE A 1 93 ? 9.218 -4.732 -5.510 1.00 90.38 93 PHE A N 1
ATOM 791 C CA . PHE A 1 93 ? 8.736 -3.354 -5.528 1.00 90.38 93 PHE A CA 1
ATOM 792 C C . PHE A 1 93 ? 9.910 -2.375 -5.533 1.00 90.38 93 PHE A C 1
ATOM 794 O O . PHE A 1 93 ? 10.948 -2.628 -4.924 1.00 90.38 93 PHE A O 1
ATOM 801 N N . THR A 1 94 ? 9.732 -1.252 -6.218 1.00 90.81 94 THR A N 1
ATOM 802 C CA . THR A 1 94 ? 10.676 -0.132 -6.260 1.00 90.81 94 THR A CA 1
ATOM 803 C C . THR A 1 94 ? 9.992 1.135 -5.775 1.00 90.81 94 THR A C 1
ATOM 805 O O . THR A 1 94 ? 8.824 1.349 -6.085 1.00 90.81 94 THR A O 1
ATOM 808 N N . TRP A 1 95 ? 10.711 1.996 -5.061 1.00 91.69 95 TRP A N 1
ATOM 809 C CA . TRP A 1 95 ? 10.182 3.280 -4.603 1.00 91.69 95 TRP A CA 1
ATOM 810 C C . TRP A 1 95 ? 10.349 4.347 -5.683 1.00 91.69 95 TRP A C 1
ATOM 812 O O . TRP A 1 95 ? 11.472 4.643 -6.094 1.00 91.69 95 TRP A O 1
ATOM 822 N N . SER A 1 96 ? 9.241 4.880 -6.190 1.00 90.19 96 SER A N 1
ATOM 823 C CA . SER A 1 96 ? 9.235 5.751 -7.369 1.00 90.19 96 SER A CA 1
ATOM 824 C C . SER A 1 96 ? 7.983 6.625 -7.383 1.00 90.19 96 SER A C 1
ATOM 826 O O . SER A 1 96 ? 6.955 6.225 -6.853 1.00 90.19 96 SER A O 1
ATOM 828 N N . SER A 1 97 ? 8.042 7.801 -8.003 1.00 88.56 97 SER A N 1
ATOM 829 C CA . SER A 1 97 ? 6.859 8.608 -8.362 1.00 88.56 97 SER A CA 1
ATOM 830 C C . SER A 1 97 ? 6.362 8.315 -9.787 1.00 88.56 97 SER A C 1
ATOM 832 O O . SER A 1 97 ? 5.329 8.826 -10.233 1.00 88.56 97 SER A O 1
ATOM 834 N N . GLY A 1 98 ? 7.095 7.453 -10.499 1.00 85.88 98 GLY A N 1
ATOM 835 C CA . GLY A 1 98 ? 6.813 7.039 -11.860 1.00 85.88 98 GLY A CA 1
ATOM 836 C C . GLY A 1 98 ? 7.158 8.091 -12.923 1.00 85.88 98 GLY A C 1
ATOM 837 O O . GLY A 1 98 ? 7.975 8.979 -12.692 1.00 85.88 98 GLY A O 1
ATOM 838 N N . LYS A 1 99 ? 6.600 7.959 -14.133 1.00 83.81 99 LYS A N 1
ATOM 839 C CA . LYS A 1 99 ? 6.953 8.799 -15.299 1.00 83.81 99 LYS A CA 1
ATOM 840 C C . LYS A 1 99 ? 6.311 10.186 -15.286 1.00 83.81 99 LYS A C 1
ATOM 842 O O . LYS A 1 99 ? 6.907 11.125 -15.804 1.00 83.81 99 LYS A O 1
ATOM 847 N N . PHE A 1 100 ? 5.099 10.309 -14.747 1.00 82.62 100 PHE A N 1
ATOM 848 C CA . PHE A 1 100 ? 4.333 11.560 -14.761 1.00 82.62 100 PHE A CA 1
ATOM 849 C C . PHE A 1 100 ? 3.747 11.829 -13.384 1.00 82.62 100 PHE A C 1
ATOM 851 O O . PHE A 1 100 ? 2.814 11.147 -12.985 1.00 82.62 100 PHE A O 1
ATOM 858 N N . TYR A 1 101 ? 4.247 12.815 -12.660 1.00 84.50 101 TYR A N 1
ATOM 859 C CA . TYR A 1 101 ? 3.791 13.152 -11.310 1.00 84.50 101 TYR A CA 1
ATOM 860 C C . TYR A 1 101 ? 3.394 14.625 -11.248 1.00 84.50 101 TYR A C 1
ATOM 862 O O . TYR A 1 101 ? 3.873 15.432 -12.046 1.00 84.50 101 TYR A O 1
ATOM 870 N N . ASN A 1 102 ? 2.509 14.967 -10.315 1.00 85.00 102 ASN A N 1
ATOM 871 C CA . ASN A 1 102 ? 2.207 16.360 -10.013 1.00 85.00 102 ASN A CA 1
ATOM 872 C C . ASN A 1 102 ? 3.237 16.901 -9.012 1.00 85.00 102 ASN A C 1
ATOM 874 O O . ASN A 1 102 ? 3.829 17.954 -9.230 1.00 85.00 102 ASN A O 1
ATOM 878 N N . ASP A 1 103 ? 3.513 16.129 -7.959 1.00 86.25 103 ASP A N 1
ATOM 879 C CA . ASP A 1 103 ? 4.534 16.422 -6.955 1.00 86.25 103 ASP A CA 1
ATOM 880 C C . ASP A 1 103 ? 5.424 15.187 -6.774 1.00 86.25 103 ASP A C 1
ATOM 882 O O . ASP A 1 103 ? 4.975 14.131 -6.335 1.00 86.25 103 ASP A O 1
ATOM 886 N N . ALA A 1 104 ? 6.703 15.319 -7.134 1.00 85.12 104 ALA A N 1
ATOM 887 C CA . ALA A 1 104 ? 7.644 14.203 -7.164 1.00 85.12 104 ALA A CA 1
ATOM 888 C C . ALA A 1 104 ? 7.863 13.545 -5.800 1.00 85.12 104 ALA A C 1
ATOM 890 O O . ALA A 1 104 ? 8.278 12.392 -5.781 1.00 85.12 104 ALA A O 1
ATOM 891 N N . GLU A 1 105 ? 7.647 14.265 -4.697 1.00 85.81 105 GLU A N 1
ATOM 892 C CA . GLU A 1 105 ? 7.854 13.750 -3.344 1.00 85.81 105 GLU A CA 1
ATOM 893 C C . GLU A 1 105 ? 6.563 13.177 -2.762 1.00 85.81 105 GLU A C 1
ATOM 895 O O . GLU A 1 105 ? 6.596 12.102 -2.171 1.00 85.81 105 GLU A O 1
ATOM 900 N N . LYS A 1 106 ? 5.420 13.841 -2.979 1.00 84.25 106 LYS A N 1
ATOM 901 C CA . LYS A 1 106 ? 4.122 13.376 -2.453 1.00 84.25 106 LYS A CA 1
ATOM 902 C C . LYS A 1 106 ? 3.509 12.236 -3.253 1.00 84.25 106 LYS A C 1
ATOM 904 O O . LYS A 1 106 ? 2.786 11.427 -2.691 1.00 84.25 106 LYS A O 1
ATOM 909 N N . ASP A 1 107 ? 3.794 12.170 -4.551 1.00 85.81 107 AS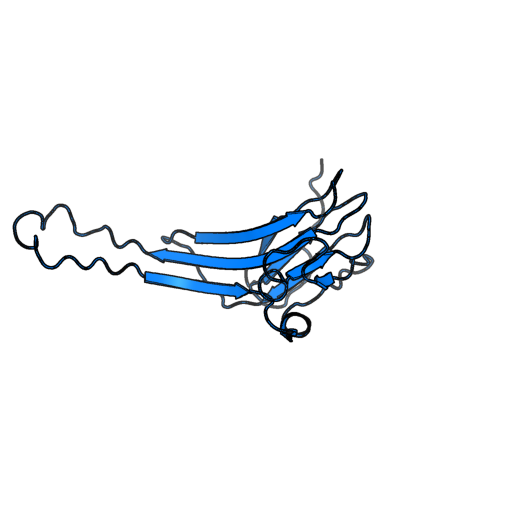P A N 1
ATOM 910 C CA . ASP A 1 107 ? 3.288 11.103 -5.414 1.00 85.81 107 ASP A CA 1
ATOM 911 C C . ASP A 1 107 ? 4.210 9.870 -5.401 1.00 85.81 107 ASP A C 1
ATOM 913 O O . ASP A 1 107 ? 4.052 8.973 -6.235 1.00 85.81 107 ASP A O 1
ATOM 917 N N . LYS A 1 108 ? 5.202 9.811 -4.496 1.00 90.00 108 LYS A N 1
ATOM 918 C CA . LYS A 1 108 ? 6.033 8.615 -4.335 1.00 90.00 108 LYS A CA 1
ATOM 919 C C . LYS A 1 108 ? 5.220 7.480 -3.749 1.00 90.00 108 LYS A C 1
ATOM 921 O O . LYS A 1 108 ? 4.396 7.647 -2.863 1.00 90.00 108 LYS A O 1
ATOM 926 N N . GLY A 1 109 ? 5.518 6.290 -4.236 1.00 90.69 109 GLY A N 1
ATOM 927 C CA . GLY A 1 109 ? 4.859 5.078 -3.806 1.00 90.69 109 GLY A CA 1
ATOM 928 C C . GLY A 1 109 ? 5.678 3.847 -4.137 1.00 90.69 109 GLY A C 1
ATOM 929 O O . GLY A 1 109 ? 6.807 3.932 -4.632 1.00 90.69 109 GLY A O 1
ATOM 930 N N . ILE A 1 110 ? 5.090 2.684 -3.888 1.00 91.50 110 ILE A N 1
ATOM 931 C CA . ILE A 1 110 ? 5.665 1.408 -4.313 1.00 91.50 110 ILE A CA 1
ATOM 932 C C . ILE A 1 110 ? 5.196 1.073 -5.725 1.00 91.50 110 ILE A C 1
ATOM 934 O O . ILE A 1 110 ? 4.002 1.047 -6.016 1.00 91.50 110 ILE A O 1
ATOM 938 N N . GLN A 1 111 ? 6.156 0.817 -6.605 1.00 90.06 111 GLN A N 1
ATOM 939 C CA . GLN A 1 111 ? 5.948 0.507 -8.011 1.00 90.06 111 GLN A CA 1
ATOM 940 C C . GLN A 1 111 ? 6.351 -0.940 -8.290 1.00 90.06 111 GLN A C 1
ATOM 942 O O . GLN A 1 111 ? 7.419 -1.384 -7.865 1.00 90.06 111 GLN A O 1
ATOM 947 N N . THR A 1 112 ? 5.530 -1.687 -9.022 1.00 88.38 112 THR A N 1
ATOM 948 C CA . THR A 1 112 ? 5.950 -2.990 -9.560 1.00 88.38 112 THR A CA 1
ATOM 949 C C . THR A 1 112 ? 7.040 -2.789 -10.618 1.00 88.38 112 THR A C 1
ATOM 951 O O . THR A 1 112 ? 6.942 -1.880 -11.440 1.00 88.38 112 THR A O 1
ATOM 954 N N . SER A 1 113 ? 8.101 -3.600 -10.582 1.00 86.69 113 SER A N 1
ATOM 955 C CA . SER A 1 113 ? 9.276 -3.433 -11.460 1.00 86.69 113 SER A CA 1
ATOM 956 C C . SER A 1 113 ? 9.461 -4.513 -12.532 1.00 86.69 113 SER A C 1
ATOM 958 O O . SER A 1 113 ? 10.343 -4.383 -13.375 1.00 86.69 113 SER A O 1
ATOM 960 N N . GLN A 1 114 ? 8.692 -5.602 -12.482 1.00 84.25 114 GLN A N 1
ATOM 961 C CA . GLN A 1 114 ? 8.903 -6.807 -13.281 1.00 84.25 114 GLN A CA 1
ATOM 962 C C . GLN A 1 114 ? 7.584 -7.296 -13.880 1.00 84.25 114 GLN A C 1
ATOM 964 O O . GLN A 1 114 ? 6.582 -7.449 -13.182 1.00 84.25 114 GLN A O 1
ATOM 969 N N . ASP A 1 115 ? 7.617 -7.625 -15.166 1.00 79.81 115 ASP A N 1
ATOM 970 C CA . ASP A 1 115 ? 6.437 -8.072 -15.901 1.00 79.81 115 ASP A CA 1
ATOM 971 C C . ASP A 1 115 ? 6.104 -9.540 -15.625 1.00 79.81 115 ASP A C 1
ATOM 973 O O . ASP A 1 115 ? 6.997 -10.363 -15.406 1.00 79.81 115 ASP A O 1
ATOM 977 N N . ALA A 1 116 ? 4.810 -9.878 -15.683 1.00 78.62 116 ALA A N 1
ATOM 978 C CA . ALA A 1 116 ? 4.305 -11.247 -15.542 1.00 78.62 116 ALA A CA 1
ATOM 979 C C . ALA A 1 116 ? 4.778 -11.965 -14.257 1.00 78.62 116 ALA A C 1
ATOM 981 O O . ALA A 1 116 ? 5.040 -13.172 -14.243 1.00 78.62 116 ALA A O 1
ATOM 982 N N . ARG A 1 117 ? 4.913 -11.211 -13.159 1.00 83.19 117 ARG A N 1
ATOM 983 C CA . ARG A 1 117 ? 5.284 -11.726 -11.837 1.00 83.19 117 ARG A CA 1
ATOM 984 C C . ARG A 1 117 ? 4.137 -11.571 -10.851 1.00 83.19 117 ARG A C 1
ATOM 986 O O . ARG A 1 117 ? 3.364 -10.618 -10.890 1.00 83.19 117 ARG A O 1
ATOM 993 N N . PHE A 1 118 ? 4.061 -12.512 -9.915 1.00 85.00 118 PHE A N 1
ATOM 994 C CA . PHE A 1 118 ? 3.197 -12.358 -8.753 1.00 85.00 118 PHE A CA 1
ATOM 995 C C . PHE A 1 118 ? 3.863 -11.448 -7.742 1.00 85.00 118 PHE A C 1
ATOM 997 O O . PHE A 1 118 ? 5.044 -11.606 -7.450 1.00 85.00 118 PHE A O 1
ATOM 1004 N N . TYR A 1 119 ? 3.084 -10.555 -7.151 1.00 87.06 119 TYR A N 1
ATOM 1005 C CA . TYR A 1 119 ? 3.555 -9.701 -6.073 1.00 87.06 119 TYR A CA 1
ATOM 1006 C C . TYR A 1 119 ? 2.879 -10.082 -4.768 1.00 87.06 119 TYR A C 1
ATOM 1008 O O . TYR A 1 119 ? 1.682 -10.377 -4.733 1.00 87.06 119 TYR A O 1
ATOM 1016 N N . ALA A 1 120 ? 3.664 -10.089 -3.698 1.00 89.19 120 ALA A N 1
ATOM 1017 C CA . ALA A 1 120 ? 3.191 -10.356 -2.354 1.00 89.19 120 ALA A CA 1
ATOM 1018 C C . ALA A 1 120 ? 4.045 -9.575 -1.359 1.00 89.19 120 ALA A C 1
ATOM 1020 O O . ALA A 1 120 ? 5.117 -10.026 -0.959 1.00 89.19 120 ALA A O 1
ATOM 1021 N N . LEU A 1 121 ? 3.541 -8.409 -0.977 1.00 90.75 121 LEU A N 1
ATOM 1022 C CA . LEU A 1 121 ? 4.151 -7.537 0.017 1.00 90.75 121 LEU A CA 1
ATOM 1023 C C . LEU A 1 121 ? 3.109 -7.234 1.081 1.00 90.75 121 LEU A C 1
ATOM 1025 O O . LEU A 1 121 ? 1.962 -6.946 0.736 1.00 90.75 121 LEU A O 1
ATOM 1029 N N . SER A 1 122 ? 3.484 -7.321 2.352 1.00 91.38 122 SER A N 1
ATOM 1030 C CA . SER A 1 122 ? 2.549 -7.103 3.448 1.00 91.38 122 SER A CA 1
ATOM 1031 C C . SER A 1 122 ? 3.132 -6.327 4.613 1.00 91.38 122 SER A C 1
ATOM 1033 O O . SER A 1 122 ? 4.279 -6.554 4.978 1.00 91.38 122 SER A O 1
ATOM 1035 N N . ARG A 1 123 ? 2.328 -5.468 5.239 1.00 90.81 123 ARG A N 1
ATOM 1036 C CA . ARG A 1 123 ? 2.716 -4.712 6.436 1.00 90.81 123 ARG A CA 1
ATOM 1037 C C . ARG A 1 123 ? 1.783 -5.018 7.594 1.00 90.81 123 ARG A C 1
ATOM 1039 O O . ARG A 1 123 ? 0.564 -5.061 7.421 1.00 90.81 123 ARG A O 1
ATOM 1046 N N . LYS A 1 124 ? 2.376 -5.242 8.769 1.00 90.25 124 LYS A N 1
ATOM 1047 C CA . LYS A 1 124 ? 1.640 -5.488 10.008 1.00 90.25 124 LYS A CA 1
ATOM 1048 C C . LYS A 1 124 ? 1.119 -4.174 10.590 1.00 90.25 124 LYS A C 1
ATOM 1050 O O . LYS A 1 124 ? 1.843 -3.182 10.598 1.00 90.25 124 LYS A O 1
ATOM 1055 N N . PHE A 1 125 ? -0.099 -4.187 11.120 1.00 89.38 125 PHE A N 1
ATOM 1056 C CA . PHE A 1 125 ? -0.691 -3.064 11.849 1.00 89.38 125 PHE A CA 1
ATOM 1057 C C . PHE A 1 125 ? -1.440 -3.543 13.102 1.00 89.38 125 PHE A C 1
ATOM 1059 O O . PHE A 1 125 ? -1.555 -4.748 13.353 1.00 89.38 125 PHE A O 1
ATOM 1066 N N . SER A 1 126 ? -1.892 -2.596 13.926 1.00 86.69 126 SER A N 1
ATOM 1067 C CA . SER A 1 126 ? -2.546 -2.895 15.202 1.00 86.69 126 SER A CA 1
ATOM 1068 C C . SER A 1 126 ? -3.866 -3.654 14.998 1.00 86.69 126 SER A C 1
ATOM 1070 O O . SER A 1 126 ? -4.688 -3.228 14.184 1.00 86.69 126 SER A O 1
ATOM 1072 N N . PRO A 1 127 ? -4.105 -4.760 15.730 1.00 87.50 127 PRO A N 1
ATOM 1073 C CA . PRO A 1 127 ? -5.365 -5.491 15.653 1.00 87.50 127 PRO A CA 1
ATOM 1074 C C . PRO A 1 127 ? -6.557 -4.604 15.998 1.00 87.50 127 PRO A C 1
ATOM 1076 O O . PRO A 1 127 ? -6.515 -3.852 16.969 1.00 87.50 127 PRO A O 1
ATOM 1079 N N . PHE A 1 128 ? -7.648 -4.763 15.250 1.00 86.25 128 PHE A N 1
ATOM 1080 C CA . PHE A 1 128 ? -8.907 -4.077 15.512 1.00 86.25 128 PHE A CA 1
ATOM 1081 C C . PHE A 1 128 ? -10.113 -4.970 15.223 1.00 86.25 128 PHE A C 1
ATOM 1083 O O . PHE A 1 128 ? -10.002 -6.008 14.571 1.00 86.25 128 PHE A O 1
ATOM 1090 N N . SER A 1 129 ? -11.286 -4.549 15.694 1.00 86.56 129 SER A N 1
ATOM 1091 C CA . SER A 1 129 ? -12.569 -5.172 15.366 1.00 86.56 129 SER A CA 1
ATOM 1092 C C . SER A 1 129 ? -13.523 -4.121 14.814 1.00 86.56 129 SER A C 1
ATOM 1094 O O . SER A 1 129 ? -13.722 -3.080 15.433 1.00 86.56 129 SER A O 1
ATOM 1096 N N . ASN A 1 130 ? -14.137 -4.402 13.663 1.00 85.56 130 ASN A N 1
ATOM 1097 C CA . ASN A 1 130 ? -15.165 -3.553 13.056 1.00 85.56 130 ASN A CA 1
ATOM 1098 C C . ASN A 1 130 ? -16.588 -3.909 13.517 1.00 85.56 130 ASN A C 1
ATOM 1100 O O . ASN A 1 130 ? -17.565 -3.487 12.900 1.00 85.56 130 ASN A O 1
ATOM 1104 N N . LYS A 1 131 ? -16.752 -4.726 14.565 1.00 85.38 131 LYS A N 1
ATOM 1105 C CA . LYS A 1 131 ? -18.085 -5.149 15.007 1.00 85.38 131 LYS A CA 1
ATOM 1106 C C . LYS A 1 131 ? -18.886 -3.934 15.485 1.00 85.38 131 LYS A C 1
ATOM 1108 O O . LYS A 1 131 ? -18.561 -3.342 16.506 1.00 85.38 131 LYS A O 1
ATOM 1113 N N . GLY A 1 132 ? -19.944 -3.593 14.750 1.00 81.00 132 GLY A N 1
ATOM 1114 C CA . GLY A 1 132 ? -20.786 -2.430 15.045 1.00 81.00 132 GLY A CA 1
ATOM 1115 C C . GLY A 1 132 ? -20.196 -1.082 14.613 1.00 81.00 132 GLY A C 1
ATOM 1116 O O . GLY A 1 132 ? -20.781 -0.061 14.948 1.00 81.00 132 GLY A O 1
ATOM 1117 N N . LYS A 1 133 ? -19.077 -1.063 13.868 1.00 82.75 133 LYS A N 1
ATOM 1118 C CA . LYS A 1 133 ? -18.429 0.160 13.363 1.00 82.75 133 LYS A CA 1
ATOM 1119 C C . LYS A 1 133 ? -18.208 0.088 11.842 1.00 82.75 133 LYS A C 1
ATOM 1121 O O . LYS A 1 133 ? -17.864 -0.983 11.334 1.00 82.75 133 LYS A O 1
ATOM 1126 N N . PRO A 1 134 ? -18.369 1.190 11.087 1.00 84.19 134 PRO A N 1
ATOM 1127 C CA . PRO A 1 134 ? -18.192 1.181 9.634 1.00 84.19 134 PRO A CA 1
ATOM 1128 C C . PRO A 1 134 ? -16.710 1.237 9.240 1.00 84.19 134 PRO A C 1
ATOM 1130 O O . PRO A 1 134 ? -16.055 2.258 9.429 1.00 84.19 134 PRO A O 1
ATOM 1133 N N . LEU A 1 135 ? -16.186 0.150 8.662 1.00 85.31 135 LEU A N 1
ATOM 1134 C CA . LEU A 1 135 ? -14.804 0.064 8.174 1.00 85.31 135 LEU A CA 1
ATOM 1135 C C . LEU A 1 135 ? -14.635 0.783 6.830 1.00 85.31 135 LEU A C 1
ATOM 1137 O O . LEU A 1 135 ? -15.311 0.435 5.862 1.00 85.31 135 LEU A O 1
ATOM 1141 N N . VAL A 1 136 ? -13.670 1.696 6.747 1.00 88.12 136 VAL A N 1
ATOM 1142 C CA . VAL A 1 136 ? -13.248 2.338 5.499 1.00 88.12 136 VAL A CA 1
ATOM 1143 C C . VAL A 1 136 ? -11.832 1.893 5.153 1.00 88.12 136 VAL A C 1
ATOM 1145 O O . VAL A 1 136 ? -10.919 1.981 5.972 1.00 88.12 136 VAL A O 1
ATOM 1148 N N . VAL A 1 137 ? -11.653 1.424 3.919 1.00 88.44 137 VAL A N 1
ATOM 1149 C CA . VAL A 1 137 ? -10.352 1.061 3.349 1.00 88.44 137 VAL A CA 1
ATOM 1150 C C . VAL A 1 137 ? -10.157 1.900 2.099 1.00 88.44 137 VAL A C 1
ATOM 1152 O O . VAL A 1 137 ? -10.905 1.759 1.133 1.00 88.44 137 VAL A O 1
ATOM 1155 N N . GLN A 1 138 ? -9.164 2.774 2.132 1.00 88.19 138 GLN A N 1
ATOM 1156 C CA . GLN A 1 138 ? -8.826 3.688 1.055 1.00 88.19 138 GLN A CA 1
ATOM 1157 C C . GLN A 1 138 ? -7.403 3.407 0.592 1.00 88.19 138 GLN A C 1
ATOM 1159 O O . GLN A 1 138 ? -6.510 3.173 1.401 1.00 88.19 138 GLN A O 1
ATOM 1164 N N . PHE A 1 139 ? -7.187 3.421 -0.714 1.00 90.56 139 PHE A N 1
ATOM 1165 C CA . PHE A 1 139 ? -5.854 3.366 -1.291 1.00 90.56 139 PHE A CA 1
ATOM 1166 C C . PHE A 1 139 ? -5.874 3.952 -2.697 1.00 90.56 139 PHE A C 1
ATOM 1168 O O . PHE A 1 139 ? -6.902 3.914 -3.377 1.00 90.56 139 PHE A O 1
ATOM 1175 N N . THR A 1 140 ? -4.729 4.462 -3.135 1.00 88.31 140 THR A N 1
ATOM 1176 C CA . THR A 1 140 ? -4.584 5.070 -4.460 1.00 88.31 140 THR A CA 1
ATOM 1177 C C . THR A 1 140 ? -3.748 4.168 -5.351 1.00 88.31 140 THR A C 1
ATOM 1179 O O . THR A 1 140 ? -2.631 3.798 -4.992 1.00 88.31 140 THR A O 1
ATOM 1182 N N . VAL A 1 141 ? -4.287 3.835 -6.525 1.00 89.00 141 VAL A N 1
ATOM 1183 C CA . VAL A 1 141 ? -3.609 3.026 -7.543 1.00 89.00 141 VAL A CA 1
ATOM 1184 C C . VAL A 1 141 ? -3.463 3.836 -8.814 1.00 89.00 141 VAL A C 1
ATOM 1186 O O . VAL A 1 141 ? -4.446 4.327 -9.367 1.00 89.00 141 VAL A O 1
ATOM 1189 N N . LYS A 1 142 ? -2.237 3.915 -9.314 1.00 85.06 142 LYS A N 1
ATOM 1190 C CA . LYS A 1 142 ? -1.917 4.557 -10.580 1.00 85.06 142 LYS A CA 1
ATOM 1191 C C . LYS A 1 142 ? -1.295 3.538 -11.525 1.00 85.06 142 LYS A C 1
ATOM 1193 O O . LYS A 1 142 ? -0.247 2.962 -11.240 1.00 85.06 142 LYS A O 1
ATOM 1198 N N . HIS A 1 143 ? -1.948 3.341 -12.664 1.00 84.88 143 HIS A N 1
ATOM 1199 C CA . HIS A 1 143 ? -1.444 2.515 -13.755 1.00 84.88 143 HIS A CA 1
ATOM 1200 C C . HIS A 1 143 ? -0.761 3.436 -14.763 1.00 84.88 143 HIS A C 1
ATOM 1202 O O . HIS A 1 143 ? -1.426 4.131 -15.524 1.00 84.88 143 HIS A O 1
ATOM 1208 N N . GLU A 1 144 ? 0.570 3.499 -14.727 1.00 74.94 144 GLU A N 1
ATOM 1209 C CA . GLU A 1 144 ? 1.318 4.391 -15.627 1.00 74.94 144 GLU A CA 1
ATOM 1210 C C . GLU A 1 144 ? 1.454 3.853 -17.048 1.00 74.94 144 GLU A C 1
ATOM 1212 O O . GLU A 1 144 ? 1.763 4.594 -17.981 1.00 74.94 144 GLU A O 1
ATOM 1217 N N . GLN A 1 145 ? 1.275 2.548 -17.203 1.00 69.06 145 GLN A N 1
ATOM 1218 C CA . GLN A 1 145 ? 1.272 1.872 -18.487 1.00 69.06 145 GLN A CA 1
ATOM 1219 C C . GLN A 1 145 ? -0.153 1.431 -18.805 1.00 69.06 145 GLN A C 1
ATOM 1221 O O . GLN A 1 145 ? -0.956 1.207 -17.896 1.00 69.06 145 GLN A O 1
ATOM 1226 N N . ASN A 1 146 ? -0.458 1.286 -20.095 1.00 67.81 146 ASN A N 1
ATOM 1227 C CA . ASN A 1 146 ? -1.687 0.632 -20.528 1.00 67.81 146 ASN A CA 1
ATOM 1228 C C . ASN A 1 146 ? -1.588 -0.846 -20.143 1.00 67.81 146 ASN A C 1
ATOM 1230 O O . ASN A 1 146 ? -0.963 -1.628 -20.854 1.00 67.81 146 ASN A O 1
ATOM 1234 N N . ILE A 1 147 ? -2.125 -1.191 -18.972 1.00 66.50 147 ILE A N 1
ATOM 1235 C CA . ILE A 1 147 ? -2.125 -2.563 -18.475 1.00 66.50 147 ILE A CA 1
ATOM 1236 C C . ILE A 1 147 ? -3.150 -3.391 -19.250 1.00 66.50 147 ILE A C 1
ATOM 1238 O O . ILE A 1 147 ? -4.323 -3.031 -19.326 1.00 66.50 147 ILE A O 1
ATOM 1242 N N . ASP A 1 148 ? -2.718 -4.527 -19.790 1.00 66.50 148 ASP A N 1
ATOM 1243 C CA . ASP A 1 148 ? -3.625 -5.449 -20.480 1.00 66.50 148 ASP A CA 1
ATOM 1244 C C . ASP A 1 148 ? -4.310 -6.407 -19.490 1.00 66.50 148 ASP A C 1
ATOM 1246 O O . ASP A 1 148 ? -5.458 -6.806 -19.696 1.00 66.50 148 ASP A O 1
ATOM 1250 N N . CYS A 1 149 ? -3.615 -6.817 -18.415 1.00 67.44 149 CYS A N 1
ATOM 1251 C CA . CYS A 1 149 ? -4.105 -7.864 -17.511 1.00 67.44 149 CYS A CA 1
ATOM 1252 C C . CYS A 1 149 ? -3.441 -7.887 -16.119 1.00 67.44 149 CYS A C 1
ATOM 1254 O O . CYS A 1 149 ? -2.725 -8.835 -15.800 1.00 67.44 149 CYS A O 1
ATOM 1256 N N . GLY A 1 150 ? -3.771 -6.914 -15.262 1.00 69.62 150 GLY A N 1
ATOM 1257 C CA . GLY A 1 150 ? -3.243 -6.809 -13.894 1.00 69.62 150 GLY A CA 1
ATOM 1258 C C . GLY A 1 150 ? -4.303 -6.473 -12.848 1.00 69.62 150 GLY A C 1
ATOM 1259 O O . GLY A 1 150 ? -5.278 -5.781 -13.131 1.00 69.62 150 GLY A O 1
ATOM 1260 N N . GLY A 1 151 ? -4.137 -6.978 -11.623 1.00 76.38 151 GLY A N 1
ATOM 1261 C CA . GLY A 1 151 ? -5.061 -6.710 -10.513 1.00 76.38 151 GLY A CA 1
ATOM 1262 C C . GLY A 1 151 ? -4.491 -5.744 -9.478 1.00 76.38 151 GLY A C 1
ATOM 1263 O O . GLY A 1 151 ? -3.495 -6.087 -8.859 1.00 76.38 151 GLY A O 1
ATOM 1264 N N . GLY A 1 152 ? -5.140 -4.598 -9.238 1.00 83.94 152 GLY A N 1
ATOM 1265 C CA . GLY A 1 152 ? -4.726 -3.595 -8.246 1.00 83.94 152 GLY A CA 1
ATOM 1266 C C . GLY A 1 152 ? -5.627 -3.518 -7.019 1.00 83.94 152 GLY A C 1
ATOM 1267 O O . GLY A 1 152 ? -6.402 -2.579 -6.876 1.00 83.94 152 GLY A O 1
ATOM 1268 N N . TYR A 1 153 ? -5.540 -4.516 -6.140 1.00 84.56 153 TYR A N 1
ATOM 1269 C CA . TYR A 1 153 ? -6.384 -4.621 -4.948 1.00 84.56 153 TYR A CA 1
ATOM 1270 C C . TYR A 1 153 ? -5.574 -4.940 -3.684 1.00 84.56 153 TYR A C 1
ATOM 1272 O O . TYR A 1 153 ? -4.541 -5.615 -3.726 1.00 84.56 153 TYR A O 1
ATOM 1280 N N . VAL A 1 154 ? -6.095 -4.497 -2.539 1.00 89.69 154 VAL A N 1
ATOM 1281 C CA . VAL A 1 154 ? -5.588 -4.840 -1.203 1.00 89.69 154 VAL A CA 1
ATOM 1282 C C . VAL A 1 154 ? -6.295 -6.057 -0.630 1.00 89.69 154 VAL A C 1
ATOM 1284 O O . VAL A 1 154 ? -7.451 -6.342 -0.945 1.00 89.69 154 VAL A O 1
ATOM 1287 N N . LYS A 1 155 ? -5.611 -6.755 0.273 1.00 89.94 155 LYS A N 1
ATOM 1288 C CA . LYS A 1 155 ? -6.208 -7.757 1.153 1.00 89.94 155 LYS A CA 1
ATOM 1289 C C . LYS A 1 155 ? -5.910 -7.400 2.598 1.00 89.94 155 LYS A C 1
ATOM 1291 O O . LYS A 1 155 ? -4.764 -7.110 2.927 1.00 89.94 155 LYS A O 1
ATOM 1296 N N . ILE A 1 156 ? -6.931 -7.466 3.442 1.00 88.50 156 ILE A N 1
ATOM 1297 C CA . ILE A 1 156 ? -6.800 -7.324 4.891 1.00 88.50 156 ILE A CA 1
ATOM 1298 C C . ILE A 1 156 ? -6.891 -8.721 5.491 1.00 88.50 156 ILE A C 1
ATOM 1300 O O . ILE A 1 156 ? -7.860 -9.437 5.234 1.00 88.50 156 ILE A O 1
ATOM 1304 N N . PHE A 1 157 ? -5.866 -9.106 6.242 1.00 86.75 157 PHE A N 1
ATOM 1305 C CA . PHE A 1 157 ? -5.795 -10.389 6.931 1.00 86.75 157 PHE A CA 1
ATOM 1306 C C . PHE A 1 157 ? -6.135 -10.242 8.403 1.00 86.75 157 PHE A C 1
ATOM 1308 O O . PHE A 1 157 ? -5.873 -9.213 9.030 1.00 86.75 157 PHE A O 1
ATOM 1315 N N . ASP A 1 158 ? -6.709 -11.308 8.942 1.00 85.19 158 ASP A N 1
ATOM 1316 C CA . ASP A 1 158 ? -6.900 -11.474 10.366 1.00 85.19 158 ASP A CA 1
ATOM 1317 C C . ASP A 1 158 ? -5.564 -11.720 11.083 1.00 85.19 158 ASP A C 1
ATOM 1319 O O . ASP A 1 158 ? -4.530 -11.995 10.478 1.00 85.19 158 ASP A O 1
ATOM 1323 N N . CYS A 1 159 ? -5.592 -11.584 12.404 1.00 74.19 159 CYS A N 1
ATOM 1324 C CA . CYS A 1 159 ? -4.416 -11.691 13.260 1.00 74.19 159 CYS A CA 1
ATOM 1325 C C . CYS A 1 159 ? -4.113 -13.133 13.748 1.00 74.19 159 CYS A C 1
ATOM 1327 O O . CYS A 1 159 ? -3.249 -13.264 14.619 1.00 74.19 159 CYS A O 1
ATOM 1329 N N . SER A 1 160 ? -4.825 -14.177 13.283 1.00 55.62 160 SER A N 1
ATOM 1330 C CA . SER A 1 160 ? -4.812 -15.524 13.903 1.00 55.62 160 SER A CA 1
ATOM 1331 C C . SER A 1 160 ? -3.676 -16.467 13.485 1.00 55.62 160 SER A C 1
ATOM 1333 O O . SER A 1 160 ? -3.134 -16.334 12.367 1.00 55.62 160 SER A O 1
#

InterPro domains:
  IPR001580 Calreticulin/calnexin [PF00262] (67-158)
  IPR001580 Calreticulin/calnexin [PTHR11073] (47-157)
  IPR013320 Concanavalin A-like lectin/glucanase domain superfamily [SSF49899] (62-157)
  IPR018124 Calreticulin/calnexin, conserved site [PS00803] (142-157)